Protein AF-X0X6H9-F1 (afdb_monomer_lite)

pLDDT: mean 94.9, std 6.67, range [59.19, 98.56]

Organism: NCBI:txid412755

Foldseek 3Di:
DVCVCVVVVDDQLLAEAEDQDPVVQVVSVVSNHHYDNDDPVDDVQVVCVVVVRHDDDDD

Structure (mmCIF, N/CA/C/O backbone):
data_AF-X0X6H9-F1
#
_entry.id   AF-X0X6H9-F1
#
loop_
_atom_site.group_PDB
_atom_site.id
_atom_site.type_symbol
_atom_site.label_atom_id
_atom_site.label_alt_id
_atom_site.label_comp_id
_atom_site.label_asym_id
_atom_site.label_entity_id
_atom_site.label_seq_id
_atom_site.pdbx_PDB_ins_code
_atom_site.Cartn_x
_atom_site.Cartn_y
_atom_site.Cartn_z
_atom_site.occupancy
_atom_site.B_iso_or_equiv
_atom_site.auth_seq_id
_atom_site.auth_comp_id
_atom_site.auth_asym_id
_atom_site.auth_atom_id
_atom_site.pdbx_PDB_model_num
ATOM 1 N N . TYR A 1 1 ? 0.517 -11.642 -4.812 1.00 96.12 1 TYR A N 1
ATOM 2 C CA . TYR A 1 1 ? 0.165 -11.316 -3.414 1.00 96.12 1 TYR A CA 1
ATOM 3 C C . TYR A 1 1 ? -1.181 -11.904 -2.995 1.00 96.12 1 TYR A C 1
ATOM 5 O O . TYR A 1 1 ? -1.571 -11.733 -1.848 1.00 96.12 1 TYR A O 1
ATOM 13 N N . ASP A 1 2 ? -1.847 -12.672 -3.862 1.00 96.00 2 ASP A N 1
ATOM 14 C CA . ASP A 1 2 ? -3.126 -13.338 -3.577 1.00 96.00 2 ASP A CA 1
ATOM 15 C C . ASP A 1 2 ? -3.068 -14.242 -2.344 1.00 96.00 2 ASP A C 1
ATOM 17 O O . ASP A 1 2 ? -3.935 -14.157 -1.482 1.00 96.00 2 ASP A O 1
ATOM 21 N N . LEU A 1 3 ? -1.988 -15.020 -2.193 1.00 97.75 3 LEU A N 1
ATOM 22 C CA . LEU A 1 3 ? -1.773 -15.854 -1.007 1.00 97.75 3 LEU A CA 1
ATOM 23 C C . LEU A 1 3 ? -1.730 -15.033 0.293 1.00 97.75 3 LEU A C 1
ATOM 25 O O . LEU A 1 3 ? -2.210 -15.500 1.319 1.00 97.75 3 LEU A O 1
ATOM 29 N N . LEU A 1 4 ? -1.167 -13.819 0.263 1.00 96.94 4 LEU A N 1
ATOM 30 C CA . LEU A 1 4 ? -1.085 -12.937 1.432 1.00 96.94 4 LEU A CA 1
ATOM 31 C C . LEU A 1 4 ? -2.473 -12.393 1.784 1.00 96.94 4 LEU A C 1
ATOM 33 O O . LEU A 1 4 ? -2.885 -12.497 2.936 1.00 96.94 4 LEU A O 1
ATOM 37 N N . ILE A 1 5 ? -3.214 -11.897 0.787 1.00 96.94 5 ILE A N 1
ATOM 38 C CA . ILE A 1 5 ? -4.602 -11.443 0.960 1.00 96.94 5 ILE A CA 1
ATOM 39 C C . ILE A 1 5 ? -5.447 -12.561 1.579 1.00 96.94 5 ILE A C 1
ATOM 41 O O . ILE A 1 5 ? -6.108 -12.340 2.588 1.00 96.94 5 ILE A O 1
ATOM 45 N N . GLN A 1 6 ? -5.390 -13.768 1.011 1.00 97.25 6 GLN A N 1
ATOM 46 C CA . GLN A 1 6 ? -6.181 -14.908 1.474 1.00 97.25 6 GLN A CA 1
ATOM 47 C C . GLN A 1 6 ? -5.764 -15.372 2.872 1.00 97.25 6 GLN A C 1
ATOM 49 O O . GLN A 1 6 ? -6.616 -15.609 3.723 1.00 97.25 6 GLN A O 1
ATOM 54 N N . ARG A 1 7 ? -4.460 -15.487 3.144 1.00 98.31 7 ARG A N 1
ATOM 55 C CA . ARG A 1 7 ? -3.966 -15.974 4.440 1.00 98.31 7 ARG A CA 1
ATOM 56 C C . ARG A 1 7 ? -4.353 -15.054 5.593 1.00 98.31 7 ARG A C 1
ATOM 58 O O . ARG A 1 7 ? -4.701 -15.548 6.658 1.00 98.31 7 ARG A O 1
ATOM 65 N N . TYR A 1 8 ? -4.278 -13.744 5.377 1.00 98.00 8 TYR A N 1
ATOM 66 C CA . TYR A 1 8 ? -4.552 -12.744 6.409 1.00 98.00 8 TYR A CA 1
ATOM 67 C C . TYR A 1 8 ? -5.951 -12.134 6.305 1.00 98.00 8 TYR A C 1
ATOM 69 O O . TYR A 1 8 ? -6.256 -11.211 7.050 1.00 98.00 8 TYR A O 1
ATOM 77 N N . GLN A 1 9 ? -6.791 -12.645 5.396 1.00 97.69 9 GLN A N 1
ATOM 78 C CA . GLN A 1 9 ? -8.151 -12.151 5.152 1.00 97.69 9 GLN A CA 1
ATOM 79 C C . GLN A 1 9 ? -8.187 -10.627 4.934 1.00 97.69 9 GLN A C 1
ATOM 81 O O . GLN A 1 9 ? -9.068 -9.930 5.431 1.00 97.69 9 GLN A O 1
ATOM 86 N N . LEU A 1 10 ? -7.199 -10.097 4.205 1.00 97.56 10 LEU A N 1
ATOM 87 C CA . LEU A 1 10 ? -7.107 -8.662 3.949 1.00 97.56 10 LEU A CA 1
ATOM 88 C C . LEU A 1 10 ? -8.151 -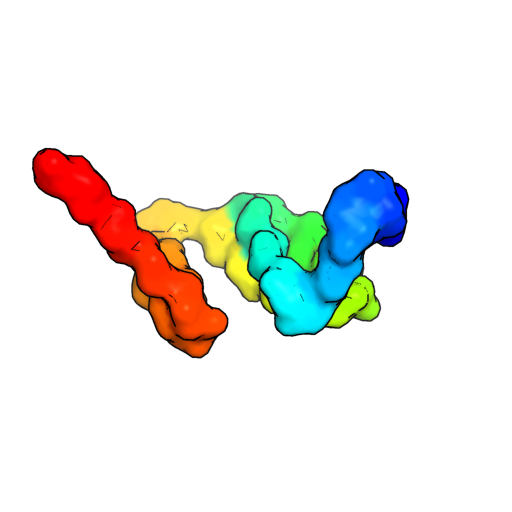8.231 2.923 1.00 97.56 10 LEU A C 1
ATOM 90 O O . LEU A 1 10 ? -8.351 -8.887 1.900 1.00 97.56 10 LEU A O 1
ATOM 94 N N . ILE A 1 11 ? -8.737 -7.057 3.128 1.00 97.94 11 ILE A N 1
ATOM 95 C CA . ILE A 1 11 ? -9.508 -6.379 2.090 1.00 97.94 11 ILE A CA 1
ATOM 96 C C . ILE A 1 11 ? -8.521 -5.542 1.278 1.00 97.94 11 ILE A C 1
ATOM 98 O O . ILE A 1 11 ? -7.953 -4.573 1.777 1.00 97.94 11 ILE A O 1
ATOM 102 N N . ALA A 1 12 ? -8.295 -5.913 0.013 1.00 97.44 12 ALA A N 1
ATOM 103 C CA . ALA A 1 12 ? -7.272 -5.269 -0.817 1.00 97.44 12 ALA A CA 1
ATOM 104 C C . ALA A 1 12 ? -7.456 -3.745 -0.900 1.00 97.44 12 ALA A C 1
ATOM 106 O O . ALA A 1 12 ? -6.492 -3.008 -0.735 1.00 97.44 12 ALA A O 1
ATOM 107 N N . LYS A 1 13 ? -8.700 -3.273 -1.049 1.00 97.56 13 LYS A N 1
ATOM 108 C CA . LYS A 1 13 ? -9.043 -1.840 -1.103 1.00 97.56 13 LYS A CA 1
ATOM 109 C C . LYS A 1 13 ? -8.788 -1.080 0.203 1.00 97.56 13 LYS A C 1
ATOM 111 O O . LYS A 1 13 ? -8.755 0.138 0.183 1.00 97.56 13 LYS A O 1
ATOM 116 N N . GLU A 1 14 ? -8.612 -1.781 1.316 1.00 97.19 14 GLU A N 1
ATOM 117 C CA . GLU A 1 14 ? -8.290 -1.204 2.629 1.00 97.19 14 GLU A CA 1
ATOM 118 C C . GLU A 1 14 ? -6.823 -1.468 3.010 1.00 97.19 14 GLU A C 1
ATOM 120 O O . GLU A 1 14 ? -6.389 -1.184 4.123 1.00 97.19 14 GLU A O 1
ATOM 125 N N . THR A 1 15 ? -6.036 -2.020 2.081 1.00 97.56 15 THR A N 1
ATOM 126 C CA . THR A 1 15 ? -4.636 -2.389 2.291 1.00 97.56 15 THR A CA 1
ATOM 127 C C . THR A 1 15 ? -3.706 -1.404 1.590 1.00 97.56 15 THR A C 1
ATOM 129 O O . THR A 1 15 ? -3.881 -1.095 0.408 1.00 97.56 15 THR A O 1
ATOM 132 N N . VAL A 1 16 ? -2.661 -0.970 2.300 1.00 97.88 16 VAL A N 1
ATOM 133 C CA . VAL A 1 16 ? -1.547 -0.192 1.743 1.00 97.88 16 VAL A CA 1
ATOM 134 C C . VAL A 1 16 ? -0.305 -1.081 1.639 1.00 97.88 16 VAL A C 1
ATOM 136 O O . VAL A 1 16 ? 0.171 -1.611 2.638 1.00 97.88 16 VAL A O 1
ATOM 139 N N . PHE A 1 17 ? 0.226 -1.238 0.428 1.00 98.12 17 PHE A N 1
ATOM 140 C CA . PHE A 1 17 ? 1.456 -1.966 0.126 1.00 98.12 17 PHE A CA 1
ATOM 141 C C . PHE A 1 17 ? 2.622 -0.983 -0.040 1.00 98.12 17 PHE A C 1
ATOM 143 O O . PHE A 1 17 ? 2.577 -0.086 -0.889 1.00 98.12 17 PHE A O 1
ATOM 150 N N . LEU A 1 18 ? 3.659 -1.151 0.777 1.00 97.56 18 LEU A N 1
ATOM 151 C CA . LEU A 1 18 ? 4.853 -0.307 0.806 1.00 97.56 18 LEU A CA 1
ATOM 152 C C . LEU A 1 18 ? 6.053 -1.134 0.347 1.00 97.56 18 LEU A C 1
ATOM 154 O O . LEU A 1 18 ? 6.302 -2.195 0.911 1.00 97.56 18 LEU A O 1
ATOM 158 N N . ASP A 1 19 ? 6.788 -0.648 -0.648 1.00 97.81 19 ASP A N 1
ATOM 159 C CA . ASP A 1 19 ? 7.987 -1.319 -1.165 1.00 97.81 19 ASP A CA 1
ATOM 160 C C . ASP A 1 19 ? 8.906 -0.278 -1.822 1.00 97.81 19 ASP A C 1
ATOM 162 O O . ASP A 1 19 ? 8.425 0.744 -2.328 1.00 97.81 19 ASP A O 1
ATOM 166 N N . ASP A 1 20 ? 10.215 -0.495 -1.808 1.00 97.38 20 ASP A N 1
ATOM 167 C CA . ASP A 1 20 ? 11.208 0.352 -2.478 1.00 97.38 20 ASP A CA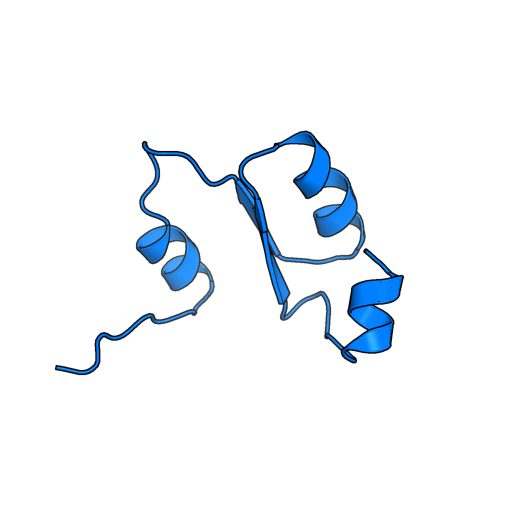 1
ATOM 168 C C . ASP A 1 20 ? 11.539 -0.141 -3.899 1.00 97.38 20 ASP A C 1
ATOM 170 O O . ASP A 1 20 ? 12.089 0.610 -4.714 1.00 97.38 20 ASP A O 1
ATOM 174 N N . ILE A 1 21 ? 11.113 -1.355 -4.260 1.00 97.50 21 ILE A N 1
ATOM 175 C CA . ILE A 1 21 ? 11.275 -1.929 -5.596 1.00 97.50 21 ILE A CA 1
ATOM 176 C C . ILE A 1 21 ? 10.004 -1.699 -6.423 1.00 97.50 21 ILE A C 1
ATOM 178 O O . ILE A 1 21 ? 8.974 -2.359 -6.274 1.00 97.50 21 ILE A O 1
ATOM 182 N N . PHE A 1 22 ? 10.092 -0.798 -7.405 1.00 96.62 22 PHE A N 1
ATOM 183 C CA . PHE A 1 22 ? 8.961 -0.413 -8.263 1.00 96.62 22 PHE A CA 1
ATOM 184 C C . PHE A 1 22 ? 8.240 -1.597 -8.936 1.00 96.62 22 PHE A C 1
ATOM 186 O O . PHE A 1 22 ? 7.013 -1.585 -9.082 1.00 96.62 22 PHE A O 1
ATOM 193 N N . GLY A 1 23 ? 8.981 -2.643 -9.318 1.00 97.44 23 GLY A N 1
ATOM 194 C CA . GLY A 1 23 ? 8.429 -3.839 -9.964 1.00 97.44 23 GLY A CA 1
ATOM 195 C C . GLY A 1 23 ? 7.392 -4.586 -9.115 1.00 97.44 23 GLY A C 1
ATOM 196 O O . GLY A 1 23 ? 6.474 -5.192 -9.672 1.00 97.44 23 GLY A O 1
ATOM 197 N N . PHE A 1 24 ? 7.484 -4.488 -7.788 1.00 97.75 24 PHE A N 1
ATOM 198 C CA . PHE A 1 24 ? 6.596 -5.156 -6.834 1.00 97.75 24 PHE A CA 1
ATOM 199 C C . PHE A 1 24 ? 5.288 -4.402 -6.578 1.00 97.75 24 PHE A C 1
ATOM 201 O O . PHE A 1 24 ? 4.274 -5.005 -6.220 1.00 97.75 24 PHE A O 1
ATOM 208 N N . LEU A 1 25 ? 5.232 -3.113 -6.915 1.00 98.06 25 LEU A N 1
ATOM 209 C CA . LEU A 1 25 ? 4.005 -2.326 -6.787 1.00 98.06 25 LEU A CA 1
ATOM 210 C C . LEU A 1 25 ? 2.969 -2.692 -7.851 1.00 98.06 25 LEU A C 1
ATOM 212 O O . LEU A 1 25 ? 1.769 -2.724 -7.579 1.00 98.06 25 LEU A O 1
ATOM 216 N N . LYS A 1 26 ? 3.407 -2.995 -9.082 1.00 97.94 26 LYS A N 1
ATOM 217 C CA . LYS A 1 26 ? 2.481 -3.269 -10.194 1.00 97.94 26 LYS A CA 1
ATOM 218 C C . LYS A 1 26 ? 1.581 -4.484 -9.906 1.00 97.94 26 LYS A C 1
ATOM 220 O O . LYS A 1 26 ? 0.383 -4.378 -10.169 1.00 97.94 26 LYS A O 1
ATOM 225 N N . PRO A 1 27 ? 2.079 -5.630 -9.397 1.00 98.12 27 PRO A N 1
ATOM 226 C CA . PRO A 1 27 ? 1.210 -6.732 -8.992 1.00 98.12 27 PRO A CA 1
ATOM 227 C C . PRO A 1 27 ? 0.283 -6.390 -7.818 1.00 98.12 27 PRO A C 1
ATOM 229 O O . PRO A 1 27 ? -0.884 -6.757 -7.885 1.00 98.12 27 PRO A O 1
ATOM 232 N N . ALA A 1 28 ? 0.741 -5.659 -6.795 1.00 98.06 28 ALA A N 1
ATOM 233 C CA . ALA A 1 28 ? -0.105 -5.248 -5.665 1.00 98.06 28 ALA A CA 1
ATOM 234 C C . ALA A 1 28 ? -1.265 -4.335 -6.109 1.00 98.06 28 ALA A C 1
ATOM 236 O O . ALA A 1 28 ? -2.425 -4.581 -5.778 1.00 98.06 28 ALA A O 1
ATOM 237 N N . LYS A 1 29 ? -0.974 -3.350 -6.969 1.00 98.00 29 LYS A N 1
ATOM 238 C CA . LYS A 1 29 ? -1.978 -2.440 -7.536 1.00 98.00 29 LYS A CA 1
ATOM 239 C C . LYS A 1 29 ? -3.026 -3.169 -8.383 1.00 98.0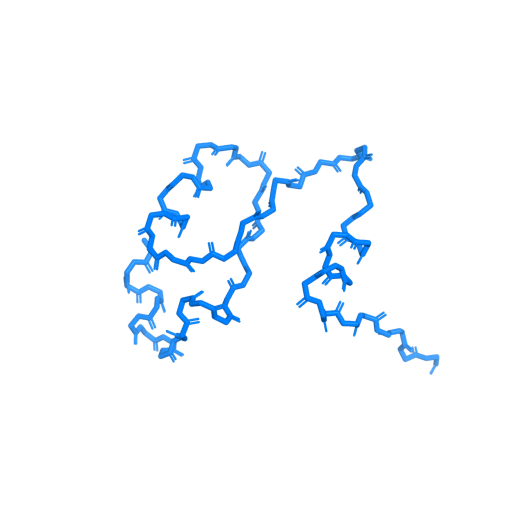0 29 LYS A C 1
ATOM 241 O O . LYS A 1 29 ? -4.201 -2.826 -8.318 1.00 98.00 29 LYS A O 1
ATOM 246 N N . ARG A 1 30 ? -2.632 -4.196 -9.155 1.00 98.19 30 ARG A N 1
ATOM 247 C CA . ARG A 1 30 ? -3.579 -5.022 -9.939 1.00 98.19 30 ARG A CA 1
ATOM 248 C C . ARG A 1 30 ? -4.581 -5.775 -9.065 1.00 98.19 30 ARG A C 1
ATOM 250 O O . ARG A 1 30 ? -5.679 -6.045 -9.530 1.00 98.19 30 ARG A O 1
ATOM 257 N N . LEU A 1 31 ? -4.208 -6.089 -7.826 1.00 97.50 31 LEU A N 1
ATOM 258 C CA . LEU A 1 31 ? -5.082 -6.752 -6.857 1.00 97.50 31 LEU A CA 1
ATOM 259 C C . LEU A 1 31 ? -5.976 -5.772 -6.085 1.00 97.50 31 LEU A C 1
ATOM 261 O O . LEU A 1 31 ? -6.778 -6.202 -5.265 1.00 97.50 31 LEU A O 1
ATOM 265 N N . GLY A 1 32 ? -5.867 -4.467 -6.355 1.00 97.88 32 GLY A N 1
ATOM 266 C CA . GLY A 1 32 ? -6.704 -3.434 -5.746 1.00 97.88 32 GLY A CA 1
ATOM 267 C C . GLY A 1 32 ? -6.132 -2.809 -4.475 1.00 97.88 32 GLY A C 1
ATOM 268 O O . GLY A 1 32 ? -6.854 -2.067 -3.819 1.00 97.88 32 GLY A O 1
ATOM 269 N N . MET A 1 33 ? -4.866 -3.079 -4.138 1.00 98.56 33 MET A N 1
ATOM 270 C CA . MET A 1 33 ? -4.183 -2.416 -3.022 1.00 98.56 33 MET A CA 1
ATOM 271 C C . MET A 1 33 ? -3.810 -0.973 -3.361 1.00 98.56 33 MET A C 1
ATOM 273 O O . MET A 1 33 ? -3.450 -0.661 -4.503 1.00 98.56 33 MET A O 1
ATOM 277 N N . HIS A 1 34 ? -3.789 -0.114 -2.344 1.00 98.38 34 HIS A N 1
ATOM 278 C CA . HIS A 1 34 ? -3.040 1.137 -2.407 1.00 98.38 34 HIS A CA 1
ATOM 279 C C . HIS A 1 34 ? -1.545 0.813 -2.407 1.00 98.38 34 HIS A C 1
ATOM 281 O O . HIS A 1 34 ? -1.107 -0.092 -1.705 1.00 98.38 34 HIS A O 1
ATOM 287 N N . THR A 1 35 ? -0.742 1.527 -3.192 1.00 98.19 35 THR A N 1
ATOM 288 C CA . THR A 1 35 ? 0.698 1.250 -3.304 1.00 98.19 35 THR A CA 1
ATOM 289 C C . THR A 1 35 ? 1.503 2.524 -3.145 1.00 98.19 35 THR A C 1
ATOM 291 O O . THR A 1 35 ? 1.211 3.502 -3.837 1.00 98.19 35 THR A O 1
ATOM 294 N N . ILE A 1 36 ? 2.553 2.495 -2.330 1.00 97.62 36 ILE A N 1
ATOM 295 C CA . ILE A 1 36 ? 3.504 3.602 -2.198 1.00 97.62 36 ILE A CA 1
ATOM 296 C C . ILE A 1 36 ? 4.906 3.071 -2.499 1.00 97.62 36 ILE A C 1
ATOM 298 O O . ILE A 1 36 ? 5.381 2.148 -1.843 1.00 97.62 36 ILE A O 1
ATOM 302 N N . LEU A 1 37 ? 5.570 3.686 -3.483 1.00 97.56 37 LEU A N 1
ATOM 303 C CA . LEU A 1 37 ? 7.008 3.513 -3.690 1.00 97.56 37 LEU A CA 1
ATOM 304 C C . LEU A 1 37 ? 7.754 4.286 -2.606 1.00 97.56 37 LEU A C 1
ATOM 306 O O . LEU A 1 37 ? 7.652 5.518 -2.577 1.00 97.56 37 LEU A O 1
ATOM 310 N N . VAL A 1 38 ? 8.498 3.585 -1.760 1.00 96.88 38 VAL A N 1
ATOM 311 C CA . VAL A 1 38 ? 9.293 4.186 -0.686 1.00 96.88 38 VAL A CA 1
ATOM 312 C C . VAL A 1 38 ? 10.678 4.550 -1.216 1.00 96.88 38 VAL A C 1
ATOM 314 O O . VAL A 1 38 ? 11.323 3.766 -1.902 1.00 96.88 38 VAL A O 1
ATOM 317 N N . ASN A 1 39 ? 11.141 5.764 -0.922 1.00 95.06 39 ASN A N 1
ATOM 318 C CA . ASN A 1 39 ? 12.529 6.167 -1.136 1.00 95.06 39 ASN A CA 1
ATOM 319 C C . ASN A 1 39 ? 12.905 7.295 -0.167 1.00 95.06 39 ASN A C 1
ATOM 321 O O . ASN A 1 39 ? 12.033 7.942 0.412 1.00 95.06 39 ASN A O 1
ATOM 325 N N . SER A 1 40 ? 14.205 7.561 -0.027 1.00 93.50 40 SER A N 1
ATOM 326 C CA . SER A 1 40 ? 14.744 8.540 0.928 1.00 93.50 40 SER A CA 1
ATOM 327 C C . SER A 1 40 ? 14.310 9.991 0.689 1.00 93.50 40 SER A C 1
ATOM 329 O O . SER A 1 40 ? 14.484 10.824 1.572 1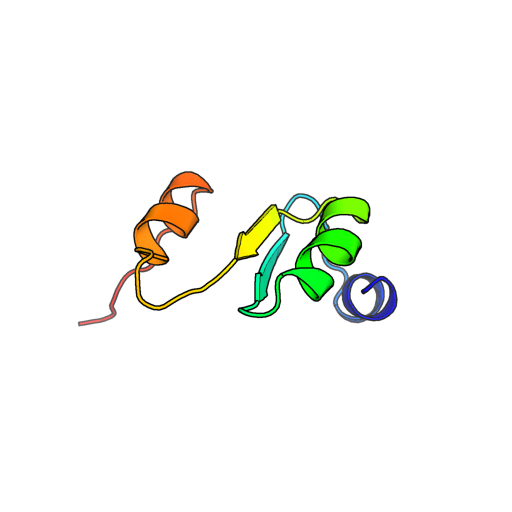.00 93.50 40 SER A O 1
ATOM 331 N N . LYS A 1 41 ? 13.747 10.315 -0.481 1.00 93.88 41 LYS A N 1
ATOM 332 C CA . LYS A 1 41 ? 13.290 11.671 -0.823 1.00 93.88 41 LYS A CA 1
ATOM 333 C C . LYS A 1 41 ? 11.808 11.899 -0.513 1.00 93.88 41 LYS A C 1
ATOM 335 O O . LYS A 1 41 ? 11.332 13.021 -0.670 1.00 93.88 41 LYS A O 1
ATOM 340 N N . LYS A 1 42 ? 11.064 10.856 -0.131 1.00 90.81 42 LYS A N 1
ATOM 341 C CA . LYS A 1 42 ? 9.621 10.932 0.114 1.00 90.81 42 LYS A CA 1
ATOM 342 C C . LYS A 1 42 ? 9.296 11.022 1.597 1.00 90.81 42 LYS A C 1
ATOM 344 O O . LYS A 1 42 ? 9.801 10.250 2.406 1.00 90.81 42 LYS A O 1
ATOM 349 N N . ASP A 1 43 ? 8.350 11.897 1.920 1.00 94.19 43 ASP A N 1
ATOM 350 C CA . ASP A 1 43 ? 7.687 11.892 3.219 1.00 94.19 43 ASP A CA 1
ATOM 351 C C . ASP A 1 43 ? 6.601 10.806 3.237 1.00 94.19 43 ASP A C 1
ATOM 353 O O . ASP A 1 43 ? 5.453 11.023 2.839 1.00 94.19 43 ASP A O 1
ATOM 357 N N . LEU A 1 44 ? 6.985 9.610 3.687 1.00 94.56 44 LEU A N 1
ATOM 358 C CA . LEU A 1 44 ? 6.071 8.476 3.800 1.00 94.56 44 LEU A CA 1
ATOM 359 C C . LEU A 1 44 ? 4.914 8.757 4.769 1.00 94.56 44 LEU A C 1
ATOM 361 O O . LEU A 1 44 ? 3.818 8.241 4.562 1.00 94.56 44 LEU A O 1
ATOM 365 N N . ARG A 1 45 ? 5.112 9.587 5.801 1.00 93.88 45 ARG A N 1
ATOM 366 C CA . ARG A 1 45 ? 4.026 9.911 6.738 1.00 93.88 45 ARG A CA 1
ATOM 367 C C . ARG A 1 45 ? 2.960 10.726 6.044 1.00 93.88 45 ARG A C 1
ATOM 369 O O . ARG A 1 45 ? 1.786 10.414 6.200 1.00 93.88 45 ARG A O 1
ATOM 376 N N . ARG A 1 46 ? 3.360 11.713 5.245 1.00 94.50 46 ARG A N 1
ATOM 377 C CA . ARG A 1 46 ? 2.413 12.501 4.457 1.00 94.50 46 ARG A CA 1
ATOM 378 C C . ARG A 1 46 ? 1.664 11.642 3.436 1.00 94.50 46 ARG A C 1
ATOM 380 O O . ARG A 1 46 ? 0.455 11.789 3.298 1.00 94.50 46 ARG A O 1
ATOM 387 N N . GLU A 1 47 ? 2.351 10.724 2.755 1.00 95.38 47 GLU A N 1
ATOM 388 C CA . GLU A 1 47 ? 1.712 9.781 1.819 1.00 95.38 47 GLU A CA 1
ATOM 389 C C . GLU A 1 47 ? 0.669 8.896 2.528 1.00 95.38 47 GLU A C 1
ATOM 391 O O . GLU A 1 47 ? -0.437 8.714 2.025 1.00 95.38 47 GLU A O 1
ATOM 396 N N . LEU A 1 48 ? 0.985 8.398 3.726 1.00 95.56 48 LEU A N 1
ATOM 397 C CA . LEU A 1 48 ? 0.056 7.615 4.546 1.00 95.56 48 LEU A CA 1
ATOM 398 C C . LEU A 1 48 ? -1.113 8.461 5.079 1.00 95.56 48 LEU A C 1
ATOM 400 O O . LEU A 1 48 ? -2.259 8.019 5.023 1.00 95.56 48 LEU A O 1
ATOM 404 N N . GLN A 1 49 ? -0.860 9.697 5.511 1.00 95.50 49 GLN A N 1
ATOM 405 C CA . GLN A 1 49 ? -1.901 10.636 5.949 1.00 95.50 49 GLN A CA 1
ATOM 40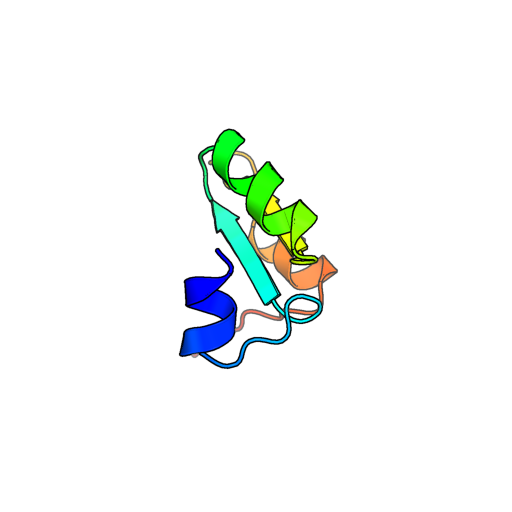6 C C . GLN A 1 49 ? -2.889 10.969 4.825 1.00 95.50 49 GLN A C 1
ATOM 408 O O . GLN A 1 49 ? -4.090 11.037 5.075 1.00 95.50 49 GLN A O 1
ATOM 413 N N . ASN A 1 50 ? -2.420 11.102 3.579 1.00 95.19 50 ASN A N 1
ATOM 414 C CA . ASN A 1 50 ? -3.289 11.295 2.410 1.00 95.19 50 ASN A CA 1
ATOM 415 C C . ASN A 1 50 ? -4.237 10.103 2.170 1.00 95.19 50 ASN A C 1
ATOM 417 O O . ASN A 1 50 ? -5.268 10.264 1.521 1.00 95.19 50 ASN A O 1
ATOM 421 N N . LEU A 1 51 ? -3.900 8.919 2.693 1.00 95.81 51 LEU A N 1
ATOM 422 C CA . LEU A 1 51 ? -4.747 7.722 2.691 1.00 95.81 51 LEU A CA 1
ATOM 423 C C . LEU A 1 51 ? -5.584 7.580 3.976 1.00 95.81 51 LEU A C 1
ATOM 425 O O . LEU A 1 51 ? -6.235 6.559 4.173 1.00 95.81 51 LEU A O 1
ATOM 429 N N . GLY A 1 52 ? -5.563 8.577 4.867 1.00 95.19 52 GLY A N 1
ATOM 430 C CA . GLY A 1 52 ? -6.258 8.545 6.156 1.00 95.19 52 GLY A CA 1
ATOM 431 C C . GLY A 1 52 ? -5.523 7.770 7.256 1.00 95.19 52 GLY A C 1
ATOM 432 O O . GLY A 1 52 ? -6.068 7.593 8.346 1.00 95.19 52 GLY A O 1
ATOM 433 N N . VAL A 1 5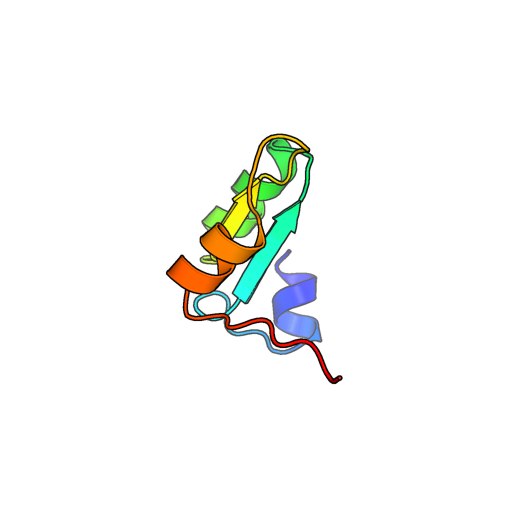3 ? -4.286 7.322 7.013 1.00 94.38 53 VAL A N 1
ATOM 434 C CA . VAL A 1 53 ? -3.476 6.587 7.992 1.00 94.38 53 VAL A CA 1
ATOM 435 C C . VAL A 1 53 ? -2.666 7.574 8.837 1.00 94.38 53 VAL A C 1
ATOM 437 O O . VAL A 1 53 ? -1.625 8.086 8.422 1.00 94.38 53 VAL A O 1
ATOM 440 N N . ASN A 1 54 ? -3.143 7.833 10.055 1.00 92.19 54 ASN A N 1
ATOM 441 C CA . ASN A 1 54 ? -2.507 8.756 10.994 1.00 92.19 54 ASN A CA 1
ATOM 442 C C . ASN A 1 54 ? -1.510 8.031 11.904 1.00 92.19 54 ASN A C 1
ATOM 444 O O . ASN A 1 54 ? -1.906 7.322 12.828 1.00 92.19 54 ASN A O 1
ATOM 448 N N . ILE A 1 55 ? -0.212 8.249 11.680 1.00 88.12 55 ILE A N 1
ATOM 449 C CA . ILE A 1 55 ? 0.845 7.734 12.559 1.00 88.12 55 ILE A CA 1
ATOM 450 C C . ILE A 1 55 ? 1.069 8.719 13.709 1.00 88.12 55 ILE A C 1
ATOM 452 O O . ILE A 1 55 ? 1.508 9.847 13.485 1.00 88.12 55 ILE A O 1
ATOM 456 N N . LYS A 1 56 ? 0.772 8.281 14.935 1.00 85.69 56 LYS A N 1
ATOM 457 C CA . LYS A 1 56 ? 1.095 9.001 16.173 1.00 85.69 56 LYS A CA 1
ATOM 458 C C . LYS A 1 56 ? 2.308 8.359 16.837 1.00 85.69 56 LYS A C 1
ATOM 460 O O . LYS A 1 56 ? 2.477 7.144 16.767 1.00 85.69 56 LYS A O 1
ATOM 465 N N . TYR A 1 57 ? 3.123 9.176 17.490 1.00 74.50 57 TYR A N 1
ATOM 466 C CA . TYR A 1 57 ? 4.084 8.685 18.467 1.00 74.50 57 TYR A CA 1
ATOM 467 C C . TYR A 1 57 ? 3.382 8.551 19.808 1.00 74.50 57 TYR A C 1
ATOM 469 O O . TYR A 1 57 ? 2.596 9.422 20.177 1.00 74.50 57 TYR A O 1
ATOM 477 N N . ASN A 1 58 ? 3.664 7.464 20.516 1.00 73.06 58 ASN A N 1
ATOM 478 C CA . ASN A 1 58 ? 3.435 7.450 21.949 1.00 73.06 58 ASN A CA 1
ATOM 479 C C . ASN A 1 58 ? 4.630 8.190 22.556 1.00 73.06 58 ASN A C 1
ATOM 481 O O . ASN A 1 58 ? 5.766 7.758 22.347 1.00 73.06 58 ASN A O 1
ATOM 485 N N . GLU A 1 59 ? 4.365 9.340 23.174 1.00 59.19 59 GLU A N 1
ATOM 486 C CA . GLU A 1 59 ? 5.325 10.030 24.045 1.00 59.19 59 GLU A CA 1
ATOM 487 C C . GLU A 1 59 ? 5.614 9.195 25.298 1.00 59.19 59 GLU A C 1
ATOM 489 O O . GLU A 1 59 ? 4.681 8.503 25.775 1.00 59.19 59 GLU A O 1
#

Secondary structure (DSSP, 8-state):
-HHHHHHHT--GGG-EEEES-HHHHHHHHHTT-EEEE--TTS-HHHHHHHTT-------

Radius of gyration: 12.53 Å; chains: 1; bounding box: 24×28×34 Å

Sequence (59 aa):
YDLLIQRYQLIAKETVFLDDIFGFLKPAKRLGMHTILVNSKKDLRRELQNLGVNIKYNE

InterPro domains:
  IPR023214 HAD superfamily [G3DSA:3.40.50.1000] (1-52)
  IPR036412 HAD-like superfamily [SSF56784] (1-43)